Protein AF-A0A2N5TQZ9-F1 (afdb_monomer_lite)

Foldseek 3Di:
DPDPPPPPPVVVVVVVVVVVVVVVVVVVVLVVLVVLLVCLVVVQVVCCVVPVDHCCPPPSNVVSVPRPDRDPPPDPDPPPPPDPPPPPDDDDPPPPDDPPVPPPVVVVVVVVVVVVPVVDDPDDDD

Organism: NCBI:txid200324

Structure (mmCIF, N/CA/C/O backbone):
data_AF-A0A2N5TQZ9-F1
#
_entry.id   AF-A0A2N5TQZ9-F1
#
loop_
_atom_site.group_PDB
_atom_site.id
_atom_site.type_symbol
_atom_site.label_atom_id
_atom_site.label_alt_id
_atom_site.label_comp_id
_atom_site.label_asym_id
_atom_site.label_entity_id
_atom_site.label_seq_id
_atom_site.pdbx_PDB_ins_code
_atom_site.Cartn_x
_atom_site.Cartn_y
_atom_site.Cartn_z
_atom_site.occupancy
_atom_site.B_iso_or_equiv
_atom_site.auth_seq_id
_atom_site.auth_comp_id
_atom_site.auth_asym_id
_atom_site.auth_atom_id
_atom_site.pdbx_PDB_model_num
ATOM 1 N N . MET A 1 1 ? 12.887 0.652 -48.298 1.00 41.41 1 MET A N 1
ATOM 2 C CA . MET A 1 1 ? 12.661 0.202 -46.909 1.00 41.41 1 MET A CA 1
ATOM 3 C C . MET A 1 1 ? 13.930 0.479 -46.103 1.00 41.41 1 MET A C 1
ATOM 5 O O . MET A 1 1 ? 14.803 -0.367 -46.016 1.00 41.41 1 MET A O 1
ATOM 9 N N . ARG A 1 2 ? 14.099 1.724 -45.652 1.00 49.47 2 ARG A N 1
ATOM 10 C CA . ARG A 1 2 ? 15.177 2.199 -44.766 1.00 49.47 2 ARG A CA 1
ATOM 11 C C . ARG A 1 2 ? 14.566 3.339 -43.959 1.00 49.47 2 ARG A C 1
ATOM 13 O O . ARG A 1 2 ? 14.593 4.470 -44.416 1.00 49.47 2 ARG A O 1
ATOM 20 N N . MET A 1 3 ? 13.879 3.014 -42.872 1.00 49.47 3 MET A N 1
ATOM 21 C CA . MET A 1 3 ? 13.367 4.014 -41.922 1.00 49.47 3 MET A CA 1
ATOM 22 C C . MET A 1 3 ? 13.426 3.515 -40.470 1.00 49.47 3 MET A C 1
ATOM 24 O O . MET A 1 3 ? 12.772 4.079 -39.610 1.00 49.47 3 MET A O 1
ATOM 28 N N . LEU A 1 4 ? 14.196 2.458 -40.186 1.00 51.38 4 LEU A N 1
ATOM 29 C CA . LEU A 1 4 ? 14.328 1.912 -38.827 1.00 51.38 4 LEU A CA 1
ATOM 30 C C . LEU A 1 4 ? 15.774 1.867 -38.319 1.00 51.38 4 LEU A C 1
ATOM 32 O O . LEU A 1 4 ? 16.003 1.441 -37.199 1.00 51.38 4 LEU A O 1
ATOM 36 N N . SER A 1 5 ? 16.754 2.297 -39.117 1.00 53.75 5 SER A N 1
ATOM 37 C CA . SER A 1 5 ? 18.173 2.193 -38.752 1.00 53.75 5 SER A CA 1
ATOM 38 C C . SER A 1 5 ? 18.771 3.455 -38.118 1.00 53.75 5 SER A C 1
ATOM 40 O O . SER A 1 5 ? 19.931 3.406 -37.727 1.00 53.75 5 SER A O 1
ATOM 42 N N . ASP A 1 6 ? 17.998 4.539 -37.974 1.00 51.53 6 ASP A N 1
ATOM 43 C CA . ASP A 1 6 ? 18.504 5.819 -37.441 1.00 51.53 6 ASP A CA 1
ATOM 44 C C . ASP A 1 6 ? 17.919 6.198 -36.067 1.00 51.53 6 ASP A C 1
ATOM 46 O O . ASP A 1 6 ? 18.270 7.248 -35.535 1.00 51.53 6 ASP A O 1
ATOM 50 N N . TRP A 1 7 ? 17.069 5.360 -35.453 1.00 53.38 7 TRP A N 1
ATOM 51 C CA . TRP A 1 7 ? 16.758 5.535 -34.030 1.00 53.38 7 TRP A CA 1
ATOM 52 C C . TRP A 1 7 ? 17.975 5.039 -33.254 1.00 53.38 7 TRP A C 1
ATOM 54 O O . TRP A 1 7 ? 18.256 3.839 -33.238 1.00 53.38 7 TRP A O 1
ATOM 64 N N . SER A 1 8 ? 18.765 5.969 -32.721 1.00 58.66 8 SER A N 1
ATOM 65 C CA . SER A 1 8 ? 20.058 5.666 -32.119 1.00 58.66 8 SER A CA 1
ATOM 66 C C . SER A 1 8 ? 19.893 4.586 -31.037 1.00 58.66 8 SER A C 1
ATOM 68 O O . SER A 1 8 ? 18.996 4.654 -30.197 1.00 58.66 8 SER A O 1
ATOM 70 N N . GLY A 1 9 ? 20.727 3.540 -31.066 1.00 59.88 9 GLY A N 1
ATOM 71 C CA . GLY A 1 9 ? 20.609 2.419 -30.121 1.00 59.88 9 GLY A CA 1
ATOM 72 C C . GLY A 1 9 ? 20.684 2.848 -28.648 1.00 59.88 9 GLY A C 1
ATOM 73 O O . GLY A 1 9 ? 20.110 2.180 -27.795 1.00 59.88 9 GLY A O 1
ATOM 74 N N . GLY A 1 10 ? 21.320 3.994 -28.368 1.00 65.00 10 GLY A N 1
ATOM 75 C CA . GLY A 1 10 ? 21.373 4.592 -27.032 1.00 65.00 10 GLY A CA 1
ATOM 76 C C . GLY A 1 10 ? 20.031 5.155 -26.554 1.00 65.00 10 GLY A C 1
ATOM 77 O O . GLY A 1 10 ? 19.662 4.933 -25.406 1.00 65.00 10 GLY A O 1
ATOM 78 N N . GLU A 1 11 ? 19.257 5.805 -27.429 1.00 70.69 11 GLU A N 1
ATOM 79 C CA . GLU A 1 11 ? 17.918 6.312 -27.084 1.00 70.69 11 GLU A CA 1
ATOM 80 C C . GLU A 1 11 ? 16.921 5.171 -26.851 1.00 70.69 11 GLU A C 1
ATOM 82 O O . GLU A 1 11 ? 16.055 5.263 -25.985 1.00 70.69 11 GLU A O 1
ATOM 87 N N . PHE A 1 12 ? 17.044 4.070 -27.597 1.00 76.38 12 PHE A N 1
ATOM 88 C CA . PHE A 1 12 ? 16.201 2.889 -27.392 1.00 76.38 12 PHE A CA 1
ATOM 89 C C . PHE A 1 12 ? 16.492 2.201 -26.049 1.00 76.38 12 PHE A C 1
ATOM 91 O O . PHE A 1 12 ? 15.567 1.823 -25.331 1.00 76.38 12 PHE A O 1
ATOM 98 N N . GLU A 1 13 ? 17.769 2.083 -25.675 1.00 79.44 13 GLU A N 1
ATOM 99 C CA . GLU A 1 13 ? 18.174 1.518 -24.385 1.00 79.44 13 GLU A CA 1
ATOM 100 C C . GLU A 1 13 ? 17.689 2.373 -23.202 1.00 79.44 13 GLU A C 1
ATOM 102 O O . GLU A 1 13 ? 17.209 1.835 -22.202 1.00 79.44 13 GLU A O 1
ATOM 107 N N . GLU A 1 14 ? 17.764 3.699 -23.315 1.00 82.56 14 GLU A N 1
ATOM 108 C CA . GLU A 1 14 ? 17.272 4.616 -22.285 1.00 82.56 14 GLU A CA 1
ATOM 109 C C . GLU A 1 14 ? 15.749 4.517 -22.109 1.00 82.56 14 GLU A C 1
ATOM 111 O O . GLU A 1 14 ? 15.267 4.425 -20.979 1.00 82.56 14 GLU A O 1
ATOM 116 N N . VAL A 1 15 ? 14.988 4.417 -23.206 1.00 85.94 15 VAL A N 1
ATOM 117 C CA . VAL A 1 15 ? 13.531 4.201 -23.158 1.00 85.94 15 VAL A CA 1
ATOM 118 C C . VAL A 1 15 ? 13.179 2.889 -22.451 1.00 85.94 15 VAL A C 1
ATOM 120 O O . VAL A 1 15 ? 12.259 2.872 -21.633 1.00 85.94 15 VAL A O 1
ATOM 123 N N . ILE A 1 16 ? 13.923 1.805 -22.703 1.00 87.00 16 ILE A N 1
ATOM 124 C CA . ILE A 1 16 ? 13.711 0.523 -22.010 1.00 87.00 16 ILE A CA 1
ATOM 125 C C . ILE A 1 16 ? 13.994 0.658 -20.512 1.00 87.00 16 ILE A C 1
ATOM 127 O O . ILE A 1 16 ? 13.190 0.205 -19.697 1.00 87.00 16 ILE A O 1
ATOM 131 N N . LYS A 1 17 ? 15.105 1.297 -20.128 1.00 86.19 17 LYS A N 1
ATOM 132 C CA . LYS A 1 17 ? 15.455 1.500 -18.713 1.00 86.19 17 LYS A CA 1
ATOM 133 C C . LYS A 1 17 ? 14.383 2.299 -17.981 1.00 86.19 17 LYS A C 1
ATOM 135 O O . LYS A 1 17 ? 13.962 1.899 -16.899 1.00 86.19 17 LYS A O 1
ATOM 140 N N . VAL A 1 18 ? 13.900 3.385 -18.583 1.00 91.50 18 VAL A N 1
ATOM 141 C CA . VAL A 1 18 ? 12.815 4.193 -18.009 1.00 91.50 18 VAL A CA 1
ATOM 142 C C . VAL A 1 18 ? 11.534 3.370 -17.886 1.00 91.50 18 VAL A C 1
ATOM 144 O O . VAL A 1 18 ? 10.900 3.401 -16.835 1.00 91.50 18 VAL A O 1
ATOM 147 N N . ALA A 1 19 ? 11.170 2.593 -18.909 1.00 90.12 19 ALA A N 1
ATOM 148 C CA . ALA A 1 19 ? 9.982 1.743 -18.865 1.00 90.12 19 ALA A CA 1
ATOM 149 C C . ALA A 1 19 ? 10.057 0.687 -17.747 1.00 90.12 19 ALA A C 1
ATOM 151 O O . ALA A 1 19 ? 9.071 0.472 -17.040 1.00 90.12 19 ALA A O 1
ATOM 152 N N . LEU A 1 20 ? 11.227 0.075 -17.540 1.00 92.75 20 LEU A N 1
ATOM 153 C CA . LEU A 1 20 ? 11.455 -0.871 -16.446 1.00 92.75 20 LEU A CA 1
ATOM 154 C C . LEU A 1 20 ? 11.325 -0.199 -15.077 1.00 92.75 20 LEU A C 1
ATOM 156 O O . LEU A 1 20 ? 10.593 -0.697 -14.227 1.00 92.75 20 LEU A O 1
ATOM 160 N N . VAL A 1 21 ? 11.970 0.954 -14.875 1.00 93.12 21 VAL A N 1
ATOM 161 C CA . VAL A 1 21 ? 11.868 1.712 -13.615 1.00 93.12 21 VAL A CA 1
ATOM 162 C C . VAL A 1 21 ? 10.418 2.095 -13.325 1.00 93.12 21 VAL A C 1
ATOM 164 O O . VAL A 1 21 ? 9.943 1.908 -12.209 1.00 93.12 21 VAL A O 1
ATOM 167 N N . VAL A 1 22 ? 9.688 2.585 -14.330 1.00 91.44 22 VAL A N 1
ATOM 168 C CA . VAL A 1 22 ? 8.264 2.919 -14.185 1.00 91.44 22 VAL A CA 1
ATOM 169 C C . VAL A 1 22 ? 7.446 1.687 -13.799 1.00 91.44 22 VAL A C 1
ATOM 171 O O . VAL A 1 22 ? 6.581 1.797 -12.936 1.00 91.44 22 VAL A O 1
ATOM 174 N N . SER A 1 23 ? 7.735 0.526 -14.389 1.00 87.44 23 SER A N 1
ATOM 175 C CA . SER A 1 23 ? 7.024 -0.722 -14.086 1.00 87.44 23 SER A CA 1
ATOM 176 C C . SER A 1 23 ? 7.252 -1.169 -12.640 1.00 87.44 23 SER A C 1
ATOM 178 O O . SER A 1 23 ? 6.289 -1.454 -11.937 1.00 87.44 23 SER A O 1
ATOM 180 N N . VAL A 1 24 ? 8.501 -1.141 -12.161 1.00 92.12 24 VAL A N 1
ATOM 181 C CA . VAL A 1 24 ? 8.831 -1.468 -10.761 1.00 92.12 24 VAL A CA 1
ATOM 182 C C . VAL A 1 24 ? 8.133 -0.510 -9.795 1.00 92.12 24 VAL A C 1
ATOM 184 O O . VAL A 1 24 ? 7.524 -0.942 -8.824 1.00 92.12 24 VAL A O 1
ATOM 187 N N . LEU A 1 25 ? 8.147 0.796 -10.078 1.00 92.62 25 LEU A N 1
ATOM 188 C CA . LEU A 1 25 ? 7.468 1.782 -9.231 1.00 92.62 25 LEU A CA 1
ATOM 189 C C . LEU A 1 25 ? 5.948 1.586 -9.197 1.00 92.62 25 LEU A C 1
ATOM 191 O O . LEU A 1 25 ? 5.314 1.846 -8.174 1.00 92.62 25 LEU A O 1
ATOM 195 N N . GLN A 1 26 ? 5.350 1.162 -10.309 1.00 89.19 26 GLN A N 1
ATOM 196 C CA . GLN A 1 26 ? 3.924 0.850 -10.365 1.00 89.19 26 GLN A CA 1
ATOM 197 C C . GLN A 1 26 ? 3.580 -0.385 -9.534 1.00 89.19 26 GLN A C 1
ATOM 199 O O . GLN A 1 26 ? 2.561 -0.361 -8.842 1.00 89.19 26 GLN A O 1
ATOM 204 N N . ASP A 1 27 ? 4.425 -1.414 -9.576 1.00 87.62 27 ASP A N 1
ATOM 205 C CA . ASP A 1 27 ? 4.252 -2.645 -8.804 1.00 87.62 27 ASP A CA 1
ATOM 206 C C . ASP A 1 27 ? 4.383 -2.387 -7.297 1.00 87.62 27 ASP A C 1
ATOM 208 O O . ASP A 1 27 ? 3.468 -2.674 -6.525 1.00 87.62 27 ASP A O 1
ATOM 212 N N . GLU A 1 28 ? 5.438 -1.684 -6.884 1.00 91.12 28 GLU A N 1
ATOM 213 C CA . GLU A 1 28 ? 5.632 -1.259 -5.494 1.00 91.12 28 GLU A CA 1
ATOM 214 C C . GLU A 1 28 ? 4.460 -0.417 -4.979 1.00 91.12 28 GLU A C 1
ATOM 216 O O . GLU A 1 28 ? 3.960 -0.615 -3.866 1.00 91.12 28 GLU A O 1
ATOM 221 N N . LEU A 1 29 ? 3.968 0.512 -5.804 1.00 90.44 29 LEU A N 1
ATOM 222 C CA . LEU A 1 29 ? 2.808 1.327 -5.463 1.00 90.44 29 LEU A CA 1
ATOM 223 C C . LEU A 1 29 ? 1.532 0.483 -5.337 1.00 90.44 29 LEU A C 1
ATOM 225 O O . LEU A 1 29 ? 0.692 0.779 -4.484 1.00 90.44 29 LEU A O 1
ATOM 229 N N . ALA A 1 30 ? 1.350 -0.531 -6.183 1.00 89.75 30 ALA A N 1
ATOM 230 C CA . ALA A 1 30 ? 0.218 -1.447 -6.093 1.00 89.75 30 ALA A CA 1
ATOM 231 C C . ALA A 1 30 ? 0.280 -2.272 -4.800 1.00 89.75 30 ALA A C 1
ATOM 233 O O . ALA A 1 30 ? -0.713 -2.323 -4.069 1.00 89.75 30 ALA A O 1
ATOM 234 N N . THR A 1 31 ? 1.454 -2.806 -4.464 1.00 90.94 31 THR A N 1
ATOM 235 C CA . THR A 1 31 ? 1.711 -3.551 -3.224 1.00 90.94 31 THR A CA 1
ATOM 236 C C . THR A 1 31 ? 1.403 -2.709 -1.988 1.00 90.94 31 THR A C 1
ATOM 238 O O . THR A 1 31 ? 0.624 -3.124 -1.127 1.00 90.94 31 THR A O 1
ATOM 241 N N . HIS A 1 32 ? 1.909 -1.475 -1.925 1.00 91.50 32 HIS A N 1
ATOM 242 C CA . HIS A 1 32 ? 1.631 -0.570 -0.805 1.00 91.50 32 HIS A CA 1
ATOM 243 C C . HIS A 1 32 ? 0.137 -0.247 -0.664 1.00 91.50 32 HIS A C 1
ATOM 245 O O . HIS A 1 32 ? -0.391 -0.197 0.449 1.00 91.50 32 HIS A O 1
ATOM 251 N N . LYS A 1 33 ? -0.575 -0.041 -1.779 1.00 89.94 33 LYS A N 1
ATOM 252 C CA . LYS A 1 33 ? -2.027 0.208 -1.759 1.00 89.94 33 LYS A CA 1
ATOM 253 C C . LYS A 1 33 ? -2.802 -0.992 -1.231 1.00 89.94 33 LYS A C 1
ATOM 255 O O . LYS A 1 33 ? -3.692 -0.807 -0.401 1.00 8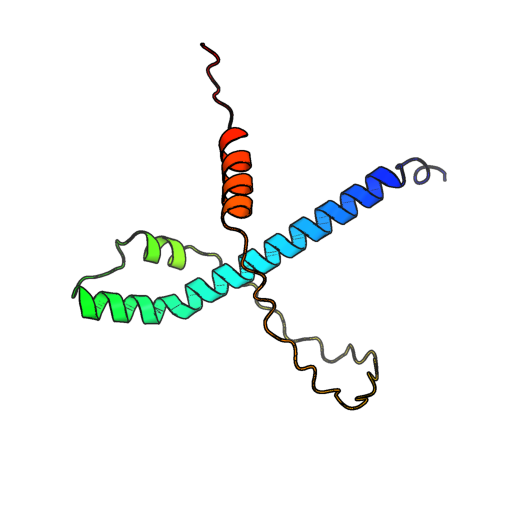9.94 33 LYS A O 1
ATOM 260 N N . ALA A 1 34 ? -2.453 -2.193 -1.689 1.00 90.44 34 ALA A N 1
ATOM 261 C CA . ALA A 1 34 ? -3.074 -3.428 -1.232 1.00 90.44 34 ALA A CA 1
ATOM 262 C C . ALA A 1 34 ? -2.861 -3.626 0.275 1.00 90.44 34 ALA A C 1
ATOM 264 O O . ALA A 1 34 ? -3.818 -3.915 0.993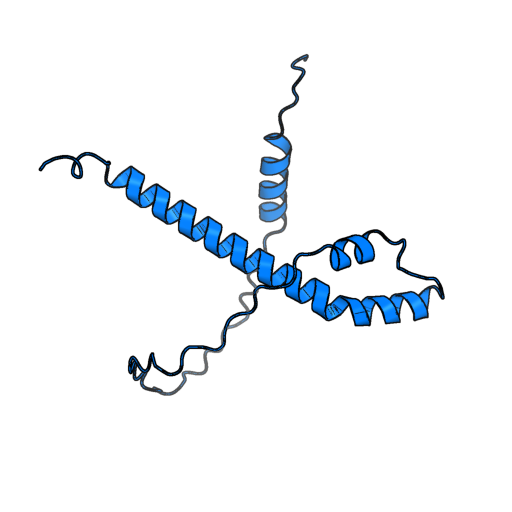 1.00 90.44 34 ALA A O 1
ATOM 265 N N . LEU A 1 35 ? -1.647 -3.373 0.775 1.00 91.69 35 LEU A N 1
ATOM 266 C CA . LEU A 1 35 ? -1.340 -3.475 2.200 1.00 91.69 35 LEU A CA 1
ATOM 267 C C . LEU A 1 35 ? -2.181 -2.500 3.037 1.00 91.69 35 LEU A C 1
ATOM 269 O O . LEU A 1 35 ? -2.829 -2.917 3.997 1.00 91.69 35 LEU A O 1
ATOM 273 N N . MET A 1 36 ? -2.246 -1.224 2.641 1.00 91.56 36 MET A N 1
ATOM 274 C CA . MET A 1 36 ? -3.059 -0.222 3.343 1.00 91.56 36 MET A CA 1
ATOM 275 C C . MET A 1 36 ? -4.541 -0.600 3.396 1.00 91.56 36 MET A C 1
ATOM 277 O O . MET A 1 36 ? -5.191 -0.403 4.421 1.00 91.56 36 MET A O 1
ATOM 281 N N . GLN A 1 37 ? -5.082 -1.139 2.303 1.00 90.69 37 GLN A N 1
ATOM 282 C CA . GLN A 1 37 ? -6.466 -1.602 2.271 1.00 90.69 37 GLN A CA 1
ATOM 283 C C . GLN A 1 37 ? -6.672 -2.857 3.125 1.00 90.69 37 GLN A C 1
ATOM 285 O O . GLN A 1 37 ? -7.700 -2.963 3.789 1.00 90.69 37 GLN A O 1
ATOM 290 N N . SER A 1 38 ? -5.698 -3.772 3.159 1.00 91.62 38 SER A N 1
ATOM 291 C CA . SER A 1 38 ? -5.782 -5.001 3.955 1.00 91.62 38 SER A CA 1
ATOM 292 C C . SER A 1 38 ? -5.875 -4.725 5.458 1.00 91.62 38 SER A C 1
ATOM 294 O O . SER A 1 38 ? -6.626 -5.400 6.153 1.00 91.62 38 SER A O 1
ATOM 296 N N . TRP A 1 39 ? -5.190 -3.687 5.948 1.00 93.88 39 TRP A N 1
ATOM 297 C CA . TRP A 1 39 ? -5.191 -3.306 7.367 1.00 93.88 39 TRP A CA 1
ATOM 298 C C . TRP A 1 39 ? -6.269 -2.274 7.721 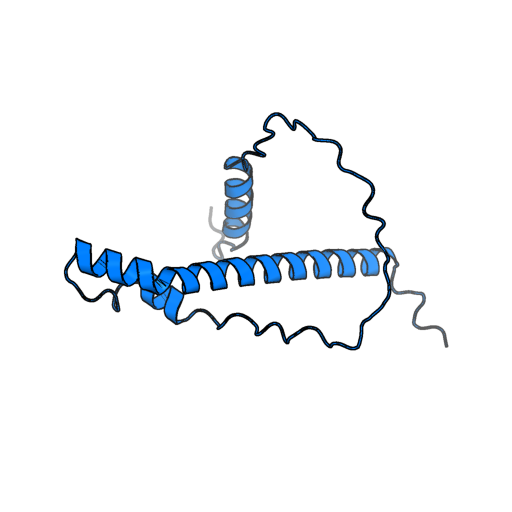1.00 93.88 39 TRP A C 1
ATOM 300 O O . TRP A 1 39 ? -6.380 -1.855 8.874 1.00 93.88 39 TRP A O 1
ATOM 310 N N . ALA A 1 40 ? -7.075 -1.834 6.749 1.00 91.56 40 ALA A N 1
ATOM 311 C CA . ALA A 1 40 ? -8.078 -0.793 6.957 1.00 91.56 40 ALA A CA 1
ATOM 312 C C . ALA A 1 40 ? -9.114 -1.175 8.026 1.00 91.56 40 ALA A C 1
ATOM 314 O O . ALA A 1 40 ? -9.515 -0.322 8.818 1.00 91.56 40 ALA A O 1
ATOM 315 N N . GLY A 1 41 ? -9.526 -2.449 8.052 1.00 90.00 41 GLY A N 1
ATOM 316 C CA . GLY A 1 41 ? -10.467 -2.984 9.039 1.00 90.00 41 GLY A CA 1
ATOM 317 C C . GLY A 1 41 ? -9.875 -3.010 10.446 1.00 90.00 41 GLY A C 1
ATOM 318 O O . GLY A 1 41 ? -10.453 -2.434 11.363 1.00 90.00 41 GLY A O 1
ATOM 319 N N . ASP A 1 42 ? -8.674 -3.568 10.595 1.00 93.56 42 ASP A N 1
ATOM 320 C CA . ASP A 1 42 ? -7.991 -3.648 11.893 1.00 93.56 42 ASP A CA 1
ATOM 321 C C . ASP A 1 42 ? -7.759 -2.256 12.497 1.00 93.56 42 ASP A C 1
ATOM 323 O O . ASP A 1 42 ? -7.990 -2.021 13.685 1.00 93.56 42 ASP A O 1
ATOM 327 N N . MET A 1 43 ? -7.361 -1.291 11.663 1.00 91.38 43 MET A N 1
ATOM 328 C CA . MET A 1 43 ? -7.197 0.101 12.082 1.00 91.38 43 MET A CA 1
ATOM 329 C C . MET A 1 43 ? -8.522 0.762 12.470 1.00 91.38 43 MET A C 1
ATOM 331 O O . MET A 1 43 ? -8.545 1.584 13.388 1.00 91.38 43 MET A O 1
ATOM 335 N N . PHE A 1 44 ? -9.622 0.421 11.795 1.00 91.31 44 PHE A N 1
ATOM 336 C CA . PHE A 1 44 ? -10.959 0.910 12.135 1.00 91.31 44 PHE A CA 1
ATOM 337 C C . PHE A 1 44 ? -11.392 0.409 13.516 1.00 91.31 44 PHE A C 1
ATOM 339 O O . PHE A 1 44 ? -11.847 1.198 14.350 1.00 91.31 44 PHE A O 1
ATOM 346 N N . ASP A 1 45 ? -11.189 -0.878 13.787 1.00 90.94 45 ASP A N 1
ATOM 347 C CA . ASP A 1 45 ? -11.534 -1.502 15.064 1.00 90.94 45 ASP A CA 1
ATOM 348 C C . ASP A 1 45 ? -10.672 -0.965 16.210 1.00 90.94 45 ASP A C 1
ATOM 350 O O . ASP A 1 45 ? -11.189 -0.621 17.282 1.00 90.94 45 ASP A O 1
ATOM 354 N N . LEU A 1 46 ? -9.366 -0.808 15.977 1.00 91.75 46 LEU A N 1
ATOM 355 C CA . LEU A 1 46 ? -8.453 -0.197 16.941 1.00 91.75 46 LEU A CA 1
ATOM 356 C C . LEU A 1 46 ? -8.854 1.250 17.250 1.00 91.75 46 LEU A C 1
ATOM 358 O O . LEU A 1 46 ? -8.898 1.642 18.417 1.00 91.75 46 LEU A O 1
ATOM 362 N N . TRP A 1 47 ? -9.184 2.042 16.227 1.00 92.12 47 TRP A N 1
ATOM 363 C CA . TRP A 1 47 ? -9.620 3.425 16.410 1.00 92.12 47 TRP A CA 1
ATOM 364 C C . TRP A 1 47 ? -10.889 3.512 17.257 1.00 92.12 47 TRP A C 1
ATOM 366 O O . TRP A 1 47 ? -10.939 4.277 18.221 1.00 92.12 47 TRP A O 1
ATOM 376 N N . ASN A 1 48 ? -11.899 2.702 16.935 1.00 89.56 48 ASN A N 1
ATOM 377 C CA . ASN A 1 48 ? -13.140 2.649 17.704 1.00 89.56 48 ASN A CA 1
ATOM 378 C C . ASN A 1 48 ? -12.894 2.237 19.156 1.00 89.56 48 ASN A C 1
ATOM 380 O O . ASN A 1 48 ? -13.511 2.799 20.056 1.00 89.56 48 ASN A O 1
ATOM 384 N N . THR A 1 49 ? -11.972 1.302 19.390 1.00 92.38 49 THR A N 1
ATOM 385 C CA . THR A 1 49 ? -11.608 0.852 20.740 1.00 92.38 49 THR A CA 1
ATOM 386 C C . THR A 1 49 ? -10.948 1.963 21.558 1.00 92.38 49 THR A C 1
ATOM 388 O O . THR A 1 49 ? -11.210 2.090 22.750 1.00 92.38 49 THR A O 1
ATOM 391 N N . LEU A 1 50 ? -10.082 2.768 20.938 1.00 91.19 50 LEU A N 1
ATOM 392 C CA . LEU A 1 50 ? -9.327 3.813 21.635 1.00 91.19 50 LEU A CA 1
ATOM 393 C C . LEU A 1 50 ? -10.123 5.103 21.843 1.00 91.19 50 LEU A C 1
ATOM 395 O O . LEU A 1 50 ? -9.930 5.782 22.852 1.00 91.19 50 LEU A O 1
ATOM 399 N N . TYR A 1 51 ? -10.973 5.464 20.883 1.00 88.00 51 TYR A N 1
ATOM 400 C CA . TYR A 1 51 ? -11.580 6.795 20.822 1.00 88.00 51 TYR A CA 1
ATOM 401 C C . TYR A 1 51 ? -13.110 6.794 20.837 1.00 88.00 51 TYR A C 1
ATOM 403 O O . TYR A 1 51 ? -13.686 7.881 20.865 1.00 88.00 51 TYR A O 1
ATOM 411 N N . GLU A 1 52 ? -13.767 5.629 20.771 1.00 84.19 52 GLU A N 1
ATOM 412 C CA . GLU A 1 52 ? -15.235 5.475 20.743 1.00 84.19 52 GLU A CA 1
ATOM 413 C C . GLU A 1 52 ? -15.940 6.411 19.734 1.00 84.19 52 GLU A C 1
ATOM 415 O O . GLU A 1 52 ? -17.071 6.854 19.938 1.00 84.19 52 GLU A O 1
ATOM 420 N N . SER A 1 53 ? -15.263 6.761 18.636 1.00 80.56 53 SER A N 1
ATOM 421 C CA . SER A 1 53 ? -15.716 7.776 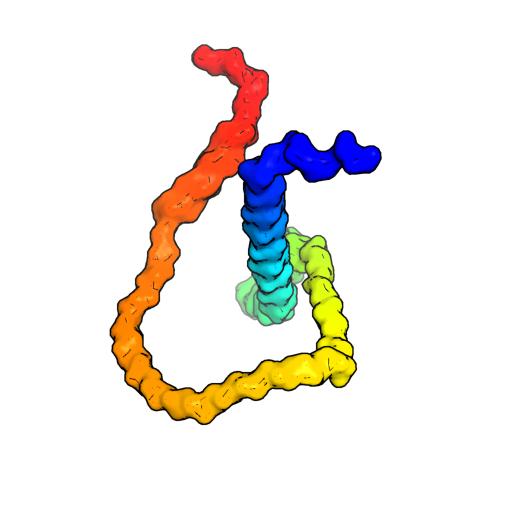17.681 1.00 80.56 53 SER A CA 1
ATOM 422 C C . SER A 1 53 ? -15.582 7.294 16.246 1.00 80.56 53 SER A C 1
ATOM 424 O O . SER A 1 53 ? -14.648 6.569 15.920 1.00 80.56 53 SER A O 1
ATOM 426 N N . LEU A 1 54 ? -16.506 7.732 15.381 1.00 74.12 54 LEU A N 1
ATOM 427 C CA . LEU A 1 54 ? -16.517 7.334 13.974 1.00 74.12 54 LEU A CA 1
ATOM 428 C C . LEU A 1 54 ? -15.255 7.845 13.248 1.00 74.12 54 LEU A C 1
ATOM 430 O O . LEU A 1 54 ? -15.101 9.061 13.084 1.00 74.12 54 LEU A O 1
ATOM 434 N N . PRO A 1 55 ? -14.399 6.949 12.727 1.00 77.62 55 PRO A N 1
ATOM 435 C CA . PRO A 1 55 ? -13.170 7.328 12.033 1.00 77.62 55 PRO A CA 1
ATOM 436 C C . PRO A 1 55 ? -13.400 7.836 10.603 1.00 77.62 55 PRO A C 1
ATOM 438 O O . PRO A 1 55 ? -12.454 8.250 9.942 1.00 77.62 55 PRO A O 1
ATOM 441 N N . GLU A 1 56 ? -14.637 7.826 10.095 1.00 75.06 56 GLU A N 1
ATOM 442 C CA . GLU A 1 56 ? -14.948 8.180 8.699 1.00 75.06 56 GLU A CA 1
ATOM 443 C C . GLU A 1 56 ? -14.528 9.612 8.316 1.00 75.06 56 GLU A C 1
ATOM 445 O O . GLU A 1 56 ? -14.266 9.908 7.147 1.00 75.06 56 GLU A O 1
ATOM 450 N N . SER A 1 57 ? -14.439 10.516 9.295 1.00 79.12 57 SER A N 1
ATOM 451 C CA . SER A 1 57 ? -13.966 11.889 9.094 1.00 79.12 57 SER A CA 1
ATOM 452 C C . SER A 1 57 ? -12.440 12.017 9.113 1.00 79.12 57 SER A C 1
ATOM 454 O O . SER A 1 57 ? -11.909 13.046 8.693 1.00 79.12 57 SER A O 1
ATOM 456 N N . HIS A 1 58 ? -11.723 10.994 9.579 1.00 87.44 58 HIS A N 1
ATOM 457 C CA . HIS A 1 58 ? -10.278 11.039 9.703 1.00 87.44 58 HIS A CA 1
ATOM 458 C C . HIS A 1 58 ? -9.614 10.839 8.334 1.00 87.44 58 HIS A C 1
ATOM 460 O O . HIS A 1 58 ? -9.928 9.914 7.580 1.00 87.44 58 HIS A O 1
ATOM 466 N N . LEU A 1 59 ? -8.663 11.726 8.025 1.00 87.94 59 LEU A N 1
ATOM 467 C CA . LEU A 1 59 ? -8.032 11.844 6.705 1.00 87.94 59 LEU A CA 1
ATOM 468 C C . LEU A 1 59 ? -7.429 10.527 6.208 1.00 87.94 59 LEU A C 1
ATOM 470 O O . LEU A 1 59 ? -7.517 10.227 5.021 1.00 87.94 59 LEU A O 1
ATOM 474 N N . TRP A 1 60 ? -6.866 9.721 7.110 1.00 90.00 60 TRP A N 1
ATOM 475 C CA . TRP A 1 60 ? -6.301 8.421 6.750 1.00 90.00 60 TRP A CA 1
ATOM 476 C C . TRP A 1 60 ? -7.361 7.454 6.200 1.00 90.00 60 TRP A C 1
ATOM 478 O O . TRP A 1 60 ? -7.159 6.866 5.143 1.00 90.00 60 TRP A O 1
ATOM 488 N N . PHE A 1 61 ? -8.526 7.347 6.845 1.00 90.50 61 PHE A N 1
ATOM 489 C CA . PHE A 1 61 ? -9.590 6.443 6.394 1.00 90.50 61 PHE A CA 1
ATOM 490 C C . PHE A 1 61 ? -10.206 6.913 5.074 1.00 90.50 61 PHE A C 1
ATOM 492 O O . PHE A 1 61 ? -10.525 6.094 4.214 1.00 90.50 61 PHE A O 1
ATOM 499 N N . GLN A 1 62 ? -10.314 8.230 4.870 1.00 90.38 62 GLN A N 1
ATOM 500 C CA . GLN A 1 62 ? -10.730 8.790 3.581 1.00 90.38 62 GLN A CA 1
ATOM 501 C C . GLN A 1 62 ? -9.721 8.482 2.476 1.00 90.38 62 GLN A C 1
ATOM 503 O O . GLN A 1 62 ? -10.121 8.127 1.368 1.00 90.38 62 GLN A O 1
ATOM 508 N N . LEU A 1 63 ? -8.425 8.590 2.774 1.00 90.81 63 LEU A N 1
ATOM 509 C CA . LEU A 1 63 ? -7.365 8.260 1.830 1.00 90.81 63 LEU A CA 1
ATOM 510 C C . LEU A 1 63 ? -7.455 6.792 1.423 1.00 90.81 63 LEU A C 1
ATOM 512 O O . LEU A 1 63 ? -7.569 6.516 0.233 1.00 90.81 6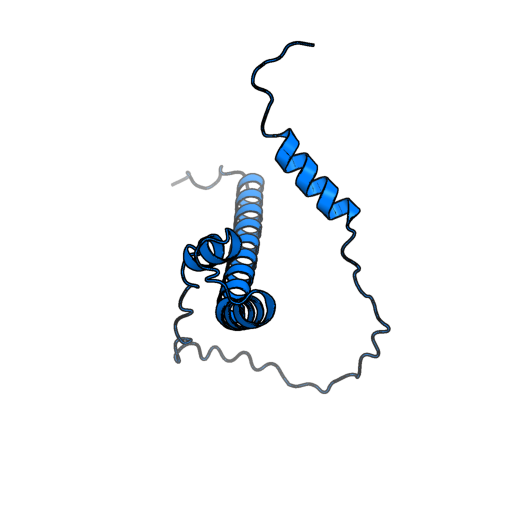3 LEU A O 1
ATOM 516 N N . VAL A 1 64 ? -7.489 5.874 2.393 1.00 90.50 64 VAL A N 1
ATOM 517 C CA . VAL A 1 64 ? -7.530 4.426 2.140 1.00 90.50 64 VAL A CA 1
ATOM 518 C C . VAL A 1 64 ? -8.784 4.019 1.364 1.00 90.50 64 VAL A C 1
ATOM 520 O O . VAL A 1 64 ? -8.688 3.254 0.405 1.00 90.50 64 VAL A O 1
ATOM 523 N N . LYS A 1 65 ? -9.949 4.586 1.703 1.00 87.38 65 LYS A N 1
ATOM 524 C CA . LYS A 1 65 ? -11.216 4.331 0.997 1.00 87.38 65 LYS A CA 1
ATOM 525 C C . LYS A 1 65 ? -11.188 4.768 -0.470 1.00 87.38 65 LYS A C 1
ATOM 527 O O . LYS A 1 65 ? -11.848 4.150 -1.300 1.00 87.38 65 LYS A O 1
ATOM 532 N N . ASN A 1 66 ? -10.454 5.834 -0.782 1.00 89.06 66 ASN A N 1
ATOM 533 C CA . ASN A 1 66 ? -10.358 6.386 -2.133 1.00 89.06 66 ASN A CA 1
ATOM 534 C C . ASN A 1 66 ? -9.208 5.781 -2.951 1.00 89.06 66 ASN A C 1
ATOM 536 O O . ASN A 1 66 ? -9.012 6.172 -4.105 1.00 89.06 66 ASN A O 1
ATOM 540 N N . LEU A 1 67 ? -8.431 4.855 -2.381 1.00 88.44 67 LEU A N 1
ATOM 541 C CA . LEU A 1 67 ? -7.404 4.153 -3.138 1.00 88.44 67 LEU A CA 1
ATOM 542 C C . LEU A 1 67 ? -8.060 3.298 -4.229 1.00 88.44 67 LEU A C 1
ATOM 544 O O . LEU A 1 67 ? -9.077 2.649 -3.973 1.00 88.44 67 LEU A O 1
ATOM 548 N N . PRO A 1 68 ? -7.480 3.262 -5.441 1.00 83.94 68 PRO A N 1
ATOM 549 C CA . PRO A 1 68 ? -7.949 2.354 -6.473 1.00 83.94 68 PRO A CA 1
ATOM 550 C C . PRO A 1 68 ? -7.857 0.919 -5.956 1.00 83.94 68 PRO A C 1
ATOM 552 O O . PRO A 1 68 ? -6.913 0.571 -5.243 1.00 83.94 68 PRO A O 1
ATOM 555 N N . LEU A 1 69 ? -8.850 0.102 -6.307 1.00 75.19 69 LEU A N 1
ATOM 556 C CA . LEU A 1 69 ? -8.806 -1.321 -5.997 1.00 75.19 69 LEU A CA 1
ATOM 557 C C . LEU A 1 69 ? -7.546 -1.931 -6.625 1.00 75.19 69 LEU A C 1
ATOM 559 O O . LEU A 1 69 ? -7.169 -1.523 -7.733 1.00 75.19 69 LEU A O 1
ATOM 563 N N . PRO A 1 70 ? -6.885 -2.872 -5.931 1.00 67.62 70 PRO A N 1
ATOM 564 C CA . PRO A 1 70 ? -5.732 -3.556 -6.476 1.00 67.62 70 PRO A CA 1
ATOM 565 C C . PRO A 1 70 ? -6.122 -4.205 -7.808 1.00 67.62 70 PRO A C 1
ATOM 567 O O . PRO A 1 70 ? -7.268 -4.646 -7.968 1.00 67.62 70 PRO A O 1
ATOM 570 N N . PRO A 1 71 ? -5.199 -4.247 -8.782 1.00 65.94 71 PRO A N 1
ATOM 571 C CA . PRO A 1 71 ? -5.428 -4.996 -10.004 1.00 65.94 71 PRO A CA 1
ATOM 572 C C . PRO A 1 71 ? -5.801 -6.435 -9.638 1.00 65.94 71 PRO A C 1
ATOM 574 O O . PRO A 1 71 ? -5.121 -7.065 -8.829 1.00 65.94 71 PRO A O 1
ATOM 577 N N . ILE A 1 72 ? -6.879 -6.959 -10.224 1.00 62.31 72 ILE A N 1
ATOM 578 C CA . ILE A 1 72 ? -7.147 -8.396 -10.169 1.00 62.31 72 ILE A CA 1
ATOM 579 C C . ILE A 1 72 ? -6.066 -9.030 -11.040 1.00 62.31 72 ILE A C 1
ATOM 581 O O . ILE A 1 72 ? -6.125 -8.924 -12.266 1.00 62.31 72 ILE A O 1
ATOM 585 N N . VAL A 1 73 ? -5.050 -9.623 -10.415 1.00 58.09 73 VAL A N 1
ATOM 586 C CA . VAL A 1 73 ? -4.153 -10.544 -11.111 1.00 58.09 73 VAL A CA 1
ATOM 587 C C . VAL A 1 73 ? -5.052 -11.695 -11.548 1.00 58.09 73 VAL A C 1
ATOM 589 O O . VAL A 1 73 ? -5.574 -12.420 -10.705 1.00 58.09 73 VAL A O 1
ATOM 592 N N . GLY A 1 74 ? -5.363 -11.766 -12.845 1.00 46.84 74 GLY A N 1
ATOM 593 C CA . GLY A 1 74 ? -6.106 -12.897 -13.389 1.00 46.84 74 GLY A CA 1
ATOM 594 C C . GLY A 1 74 ? -5.362 -14.181 -13.041 1.00 46.84 74 GLY A C 1
ATOM 595 O O . GLY A 1 74 ? -4.129 -14.182 -13.069 1.00 46.84 74 GLY A O 1
ATOM 596 N N . ASP A 1 75 ? -6.102 -15.232 -12.681 1.00 50.84 75 ASP A N 1
ATOM 597 C CA . ASP A 1 75 ? -5.526 -16.559 -12.464 1.00 50.84 75 ASP A CA 1
ATOM 598 C C . ASP A 1 75 ? -4.562 -16.883 -13.619 1.00 50.84 75 ASP A C 1
ATOM 600 O O . ASP A 1 75 ? -4.903 -16.602 -14.776 1.00 50.84 75 ASP A O 1
ATOM 604 N N . PRO A 1 76 ? -3.358 -17.415 -13.337 1.00 52.41 76 PRO A N 1
ATOM 605 C CA . PRO A 1 76 ? -2.424 -17.778 -14.390 1.00 52.41 76 PRO A CA 1
ATOM 606 C C . PRO A 1 76 ? -3.128 -18.720 -15.367 1.00 52.41 76 PRO A C 1
ATOM 608 O O . PRO A 1 76 ? -3.763 -19.694 -14.956 1.00 52.41 76 PRO A O 1
ATOM 611 N N . ASP A 1 77 ? -3.048 -18.391 -16.656 1.00 46.66 77 ASP A N 1
ATOM 612 C CA . ASP A 1 77 ? -3.600 -19.218 -17.722 1.00 46.66 77 ASP A CA 1
ATOM 613 C C . ASP A 1 77 ? -2.980 -20.625 -17.610 1.00 46.66 77 ASP A C 1
ATOM 615 O O . ASP A 1 77 ? -1.750 -20.743 -17.629 1.00 46.66 77 ASP A O 1
ATOM 619 N N . PRO A 1 78 ? -3.775 -21.700 -17.445 1.00 55.22 78 PRO A N 1
ATOM 620 C CA . PRO A 1 78 ? -3.245 -23.052 -17.267 1.00 55.22 78 PRO A CA 1
ATOM 621 C C . PRO A 1 78 ? -2.461 -23.589 -18.479 1.00 55.22 78 PRO A C 1
ATOM 623 O O . PRO A 1 78 ? -1.934 -24.697 -18.401 1.00 55.22 78 PRO A O 1
ATOM 626 N N . GLU A 1 79 ? -2.388 -22.851 -19.593 1.00 50.19 79 GLU A N 1
ATOM 627 C CA . GLU A 1 79 ? -1.715 -23.285 -20.823 1.00 50.19 79 GLU A CA 1
ATOM 628 C C . GLU A 1 79 ? -0.239 -22.876 -20.965 1.00 50.19 79 GLU A C 1
ATOM 630 O O . GLU A 1 79 ? 0.408 -23.362 -21.894 1.00 50.19 79 GLU A O 1
ATOM 635 N N . ASP A 1 80 ? 0.356 -22.092 -20.055 1.00 49.50 80 ASP A N 1
ATOM 636 C CA . ASP A 1 80 ? 1.813 -21.858 -20.091 1.00 49.50 80 ASP A CA 1
ATOM 637 C C . ASP A 1 80 ? 2.578 -22.891 -19.250 1.00 49.50 80 ASP A C 1
ATOM 639 O O . ASP A 1 80 ? 3.272 -22.590 -18.280 1.00 49.50 80 ASP A O 1
ATOM 643 N N . THR A 1 81 ? 2.457 -24.161 -19.643 1.00 51.84 81 THR A N 1
ATOM 644 C CA . THR A 1 81 ? 3.388 -25.221 -19.235 1.00 51.84 81 THR A CA 1
ATOM 645 C C . THR A 1 81 ? 4.654 -25.142 -20.089 1.00 51.84 81 THR A C 1
ATOM 647 O O . THR A 1 81 ? 5.026 -26.100 -20.772 1.00 51.84 81 THR A O 1
ATOM 650 N N . SER A 1 82 ? 5.315 -23.988 -20.109 1.00 54.84 82 SER A N 1
ATOM 651 C CA . SER A 1 82 ? 6.702 -23.924 -20.552 1.00 54.84 82 SER A CA 1
ATOM 652 C C . SER A 1 82 ? 7.553 -24.524 -19.439 1.00 54.84 82 SER A C 1
ATOM 654 O O . SER A 1 82 ? 7.912 -23.864 -18.470 1.00 54.84 82 SER A O 1
ATOM 656 N N . ASP A 1 83 ? 7.785 -25.827 -19.579 1.00 53.50 83 ASP A N 1
ATOM 657 C CA . ASP A 1 83 ? 8.610 -26.704 -18.753 1.00 53.50 83 ASP A CA 1
ATOM 658 C C . ASP A 1 83 ? 10.029 -26.129 -18.568 1.00 53.50 83 ASP A C 1
ATOM 660 O O . ASP A 1 83 ? 10.976 -26.485 -19.268 1.00 53.50 83 ASP A O 1
ATOM 664 N N . PHE A 1 84 ? 10.186 -25.193 -17.633 1.00 47.91 84 PHE A N 1
ATOM 665 C CA . PHE A 1 84 ? 11.469 -24.909 -17.007 1.00 47.91 84 PHE A CA 1
ATOM 666 C C . PHE A 1 84 ? 11.579 -25.823 -15.795 1.00 47.91 84 PHE A C 1
ATOM 668 O O . PHE A 1 84 ? 11.291 -25.440 -14.664 1.00 47.91 84 PHE A O 1
ATOM 675 N N . SER A 1 85 ? 11.998 -27.058 -16.061 1.00 48.94 85 SER A N 1
ATOM 676 C CA . SER A 1 85 ? 12.492 -27.984 -15.051 1.00 48.94 85 SER A CA 1
ATOM 677 C C . SER A 1 85 ? 13.719 -27.359 -14.373 1.00 48.94 85 SER A C 1
ATOM 679 O O . SER A 1 85 ? 14.859 -27.575 -14.785 1.00 48.94 85 SER A O 1
ATOM 681 N N . ILE A 1 86 ? 13.490 -26.538 -13.348 1.00 49.69 86 ILE A N 1
ATOM 682 C CA . ILE A 1 86 ? 14.521 -26.144 -12.394 1.00 49.69 86 ILE A CA 1
ATOM 683 C C . ILE A 1 86 ? 14.732 -27.372 -11.518 1.00 49.69 86 ILE A C 1
ATOM 685 O O . ILE A 1 86 ? 13.875 -27.746 -10.724 1.00 49.69 86 ILE A O 1
ATOM 689 N N . ASN A 1 87 ? 15.852 -28.046 -11.758 1.00 44.97 87 ASN A N 1
ATOM 690 C CA . ASN A 1 87 ? 16.378 -29.089 -10.892 1.00 44.97 87 ASN A CA 1
ATOM 691 C C . ASN A 1 87 ? 16.387 -28.541 -9.453 1.00 44.97 87 ASN A C 1
ATOM 693 O O . ASN A 1 87 ? 17.088 -27.564 -9.191 1.00 44.97 87 ASN A O 1
ATOM 697 N N . GLU A 1 88 ? 15.619 -29.144 -8.543 1.00 52.72 88 GLU A N 1
ATOM 698 C CA . GLU A 1 88 ? 15.863 -28.985 -7.110 1.00 52.72 88 GLU A CA 1
ATOM 699 C C . GLU A 1 88 ? 17.193 -29.680 -6.808 1.00 52.72 88 GLU A C 1
ATOM 701 O O . GLU A 1 88 ? 17.255 -30.887 -6.582 1.00 52.72 88 GLU A O 1
ATOM 706 N N . GLU A 1 89 ? 18.283 -28.927 -6.931 1.00 53.75 89 GLU A N 1
ATOM 707 C CA . GLU A 1 89 ? 19.579 -29.314 -6.397 1.00 53.75 89 GLU A CA 1
ATOM 708 C C . GLU A 1 89 ? 19.674 -28.726 -4.987 1.00 53.75 89 GLU A C 1
ATOM 710 O O . GLU A 1 89 ? 19.461 -27.529 -4.788 1.00 53.75 89 GLU A O 1
ATOM 715 N N . ASP A 1 90 ? 19.905 -29.628 -4.033 1.00 48.19 90 ASP A N 1
ATOM 716 C CA . ASP A 1 90 ? 19.893 -29.437 -2.586 1.00 48.19 90 ASP A CA 1
ATOM 717 C C . ASP A 1 90 ? 20.505 -28.109 -2.100 1.00 48.19 90 ASP A C 1
ATOM 719 O O . ASP A 1 90 ? 21.561 -27.665 -2.561 1.00 48.19 90 ASP A O 1
ATOM 723 N N . GLU A 1 91 ? 19.847 -27.520 -1.096 1.00 53.81 91 GLU A N 1
ATOM 724 C CA . GLU A 1 91 ? 20.314 -26.367 -0.323 1.00 53.81 91 GLU A CA 1
ATOM 725 C C . GLU A 1 91 ? 21.795 -26.474 0.077 1.00 53.81 91 GLU A C 1
ATOM 727 O O . GLU A 1 91 ? 22.246 -27.494 0.606 1.00 53.81 91 GLU A O 1
ATOM 732 N N . PRO A 1 92 ? 22.523 -25.352 0.054 1.00 46.38 92 PRO A N 1
ATOM 733 C CA . PRO A 1 92 ? 23.431 -25.042 1.135 1.00 46.38 92 PRO A CA 1
ATOM 734 C C . PRO A 1 92 ? 22.741 -24.059 2.082 1.00 46.38 92 PRO A C 1
ATOM 736 O O . PRO A 1 92 ? 22.425 -22.933 1.693 1.00 46.38 92 PRO A O 1
ATOM 739 N N . GLU A 1 93 ? 22.553 -24.477 3.338 1.00 51.41 93 GLU A N 1
ATOM 740 C CA . GLU A 1 93 ? 22.292 -23.597 4.481 1.00 51.41 93 GLU A CA 1
ATOM 741 C C . GLU A 1 93 ? 23.279 -22.418 4.446 1.00 51.41 93 GLU A C 1
ATOM 743 O O . GLU A 1 93 ? 24.438 -22.520 4.864 1.00 51.41 93 GLU A O 1
ATOM 748 N N . ASN A 1 94 ? 22.839 -21.282 3.909 1.00 48.12 94 ASN A N 1
ATOM 749 C CA . ASN A 1 94 ? 23.623 -20.064 3.929 1.00 48.12 94 ASN A CA 1
ATOM 750 C C . ASN A 1 94 ? 23.324 -19.360 5.248 1.00 48.12 94 ASN A C 1
ATOM 752 O O . ASN A 1 94 ? 22.324 -18.656 5.386 1.00 48.12 94 ASN A O 1
ATOM 756 N N . ASN A 1 95 ? 24.200 -19.582 6.227 1.00 52.41 95 ASN A N 1
ATOM 757 C CA . ASN A 1 95 ? 24.333 -18.722 7.394 1.00 52.41 95 ASN A CA 1
ATOM 758 C C . ASN A 1 95 ? 24.745 -17.314 6.924 1.00 52.41 95 ASN A C 1
ATOM 760 O O . ASN A 1 95 ? 25.914 -16.940 7.007 1.00 52.41 95 ASN A O 1
ATOM 764 N N . VAL A 1 96 ? 23.791 -16.539 6.400 1.00 52.97 96 VAL A N 1
ATOM 765 C CA . VAL A 1 96 ? 23.959 -15.107 6.160 1.00 52.97 96 VAL A CA 1
ATOM 766 C C . VAL A 1 96 ? 23.762 -14.418 7.498 1.00 52.97 96 VAL A C 1
ATOM 768 O O . VAL A 1 96 ? 22.647 -14.146 7.941 1.00 52.97 96 VAL A O 1
ATOM 771 N N . GLU A 1 97 ? 24.889 -14.189 8.163 1.00 50.94 97 GLU A N 1
ATOM 772 C CA . GLU A 1 97 ? 25.019 -13.164 9.185 1.00 50.94 97 GLU A CA 1
ATOM 773 C C . GLU A 1 97 ? 24.414 -11.863 8.650 1.00 50.94 97 GLU A C 1
ATOM 775 O O . GLU A 1 97 ? 24.708 -11.453 7.525 1.00 50.94 97 GLU A O 1
ATOM 780 N N . GLY A 1 98 ? 23.485 -11.303 9.428 1.00 52.91 98 GLY A N 1
ATOM 781 C CA . GLY A 1 98 ? 22.587 -10.238 9.012 1.00 52.91 98 GLY A CA 1
ATOM 782 C C . GLY A 1 98 ? 23.312 -9.107 8.299 1.00 52.91 98 GLY A C 1
ATOM 783 O O . GLY A 1 98 ? 24.017 -8.321 8.921 1.00 52.91 98 GLY A O 1
ATOM 78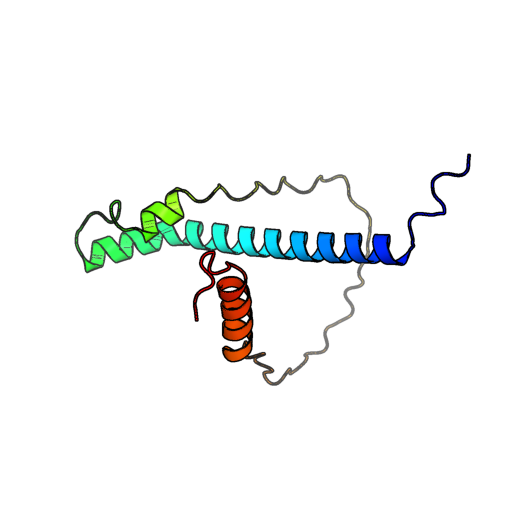4 N N . ASN A 1 99 ? 23.075 -8.999 6.995 1.00 54.03 99 ASN A N 1
ATOM 785 C CA . ASN A 1 99 ? 23.140 -7.717 6.324 1.00 54.03 99 ASN A CA 1
ATOM 786 C C . ASN A 1 99 ? 21.706 -7.202 6.259 1.00 54.03 99 ASN A C 1
ATOM 788 O O . ASN A 1 99 ? 20.987 -7.363 5.275 1.00 54.03 99 ASN A O 1
ATOM 792 N N . GLU A 1 100 ? 21.270 -6.675 7.398 1.00 58.81 100 GLU A N 1
ATOM 793 C CA . GLU A 1 100 ? 20.264 -5.631 7.440 1.00 58.81 100 GLU A CA 1
ATOM 794 C C . GLU A 1 100 ? 20.761 -4.509 6.523 1.00 58.81 100 GLU A C 1
ATOM 796 O O . GLU A 1 100 ? 21.565 -3.673 6.921 1.00 58.81 100 GLU A O 1
ATOM 801 N N . ASP A 1 101 ? 20.344 -4.527 5.255 1.00 60.91 101 ASP A N 1
ATOM 802 C CA . ASP A 1 101 ? 20.450 -3.361 4.385 1.00 60.91 101 ASP A CA 1
ATOM 803 C C . ASP A 1 101 ? 19.534 -2.285 4.983 1.00 60.91 101 ASP A C 1
ATOM 805 O O . ASP A 1 101 ? 18.390 -2.084 4.570 1.00 60.91 101 ASP A O 1
ATOM 809 N N . GLU A 1 102 ? 20.028 -1.652 6.048 1.00 61.19 102 GLU A N 1
ATOM 810 C CA . GLU A 1 102 ? 19.422 -0.536 6.741 1.00 61.19 102 GLU A CA 1
ATOM 811 C C . GLU A 1 102 ? 19.230 0.546 5.686 1.00 61.19 102 GLU A C 1
ATOM 813 O O . GLU A 1 102 ? 20.183 1.163 5.199 1.00 61.19 102 GLU A O 1
ATOM 818 N N . VAL A 1 103 ? 17.979 0.710 5.254 1.00 61.59 103 VAL A N 1
ATOM 819 C CA . VAL A 1 103 ? 17.589 1.732 4.291 1.00 61.59 103 VAL A CA 1
ATOM 820 C C . VAL A 1 103 ? 18.106 3.058 4.828 1.00 61.59 103 VAL A C 1
ATOM 822 O O . VAL A 1 103 ? 17.618 3.569 5.832 1.00 61.59 103 VAL A O 1
ATOM 825 N N . ASN A 1 104 ? 19.136 3.597 4.177 1.00 71.69 104 ASN A N 1
ATOM 826 C CA . ASN A 1 104 ? 19.789 4.807 4.640 1.00 71.69 104 ASN A CA 1
ATOM 827 C C . ASN A 1 104 ? 18.785 5.965 4.575 1.00 71.69 104 ASN A C 1
ATOM 829 O O . ASN A 1 104 ? 18.515 6.503 3.498 1.00 71.69 104 ASN A O 1
ATOM 833 N N . SER A 1 105 ? 18.249 6.366 5.729 1.00 68.56 105 SER A N 1
ATOM 834 C CA . SER A 1 105 ? 17.268 7.448 5.854 1.00 68.56 105 SER A CA 1
ATOM 835 C C . SER A 1 105 ? 17.737 8.740 5.179 1.00 68.56 105 SER A C 1
ATOM 837 O O . SER A 1 105 ? 16.929 9.458 4.595 1.00 68.56 105 SER A O 1
ATOM 839 N N . ALA A 1 106 ? 19.049 9.004 5.152 1.00 69.94 106 ALA A N 1
ATOM 840 C CA . ALA A 1 106 ? 19.607 10.172 4.474 1.00 69.94 106 ALA A CA 1
ATOM 841 C C . ALA A 1 106 ? 19.480 10.095 2.941 1.00 69.94 106 ALA A C 1
ATOM 843 O O . ALA A 1 106 ? 19.299 11.120 2.280 1.00 69.94 106 ALA A O 1
ATOM 844 N N . LEU A 1 107 ? 19.540 8.893 2.358 1.00 73.12 107 LEU A N 1
ATOM 845 C CA . LEU A 1 107 ? 19.283 8.687 0.931 1.00 73.12 107 LEU A CA 1
ATOM 846 C C . LEU A 1 107 ? 17.807 8.965 0.611 1.00 73.12 107 LEU A C 1
ATOM 848 O O . LEU A 1 107 ? 17.506 9.644 -0.371 1.00 73.12 107 LEU A O 1
ATOM 852 N N . MET A 1 108 ? 16.894 8.491 1.462 1.00 71.12 108 MET A N 1
ATOM 853 C CA . MET A 1 108 ? 15.453 8.673 1.272 1.00 71.12 108 MET A CA 1
ATOM 854 C C . MET A 1 108 ? 15.039 10.147 1.422 1.00 71.12 108 MET A C 1
ATOM 856 O O . MET A 1 108 ? 14.278 10.661 0.600 1.00 71.12 108 MET A O 1
ATOM 860 N N . GLU A 1 109 ? 15.619 10.867 2.389 1.00 71.12 109 GLU A N 1
ATOM 861 C CA . GLU A 1 109 ? 15.450 12.320 2.535 1.00 71.12 109 GLU A CA 1
ATOM 862 C C . GLU A 1 109 ? 16.029 13.106 1.349 1.00 71.12 109 GLU A C 1
ATOM 864 O O . GLU A 1 109 ? 15.430 14.086 0.902 1.00 71.12 109 GLU A O 1
ATOM 869 N N . SER A 1 110 ? 17.166 12.674 0.794 1.00 68.94 110 SER A N 1
ATOM 870 C CA . SER A 1 110 ? 17.766 13.298 -0.393 1.00 68.94 110 SER A CA 1
ATOM 871 C C . SER A 1 110 ? 16.840 13.208 -1.612 1.00 68.94 110 SER A C 1
ATOM 873 O O . SER A 1 110 ? 16.604 14.211 -2.290 1.00 68.94 110 SER A O 1
ATOM 875 N N . ILE A 1 111 ? 16.240 12.037 -1.853 1.00 71.12 111 ILE A N 1
ATOM 876 C CA . ILE A 1 111 ? 15.293 11.822 -2.959 1.00 71.12 111 ILE A CA 1
ATOM 877 C C . ILE A 1 111 ? 14.035 12.689 -2.779 1.00 71.12 111 ILE A C 1
ATOM 879 O O . ILE A 1 111 ? 13.592 13.339 -3.730 1.00 71.12 111 ILE A O 1
ATOM 883 N N . LEU A 1 112 ? 13.500 12.769 -1.555 1.00 66.38 112 LEU A N 1
ATOM 884 C CA . LEU A 1 112 ? 12.363 13.635 -1.215 1.00 66.38 112 LEU A CA 1
ATOM 885 C C . LEU A 1 112 ? 12.673 15.119 -1.447 1.00 66.38 112 LEU A C 1
ATOM 887 O O . LEU A 1 112 ? 11.885 15.826 -2.076 1.00 66.38 112 LEU A O 1
ATOM 891 N N . ASN A 1 113 ? 13.839 15.593 -1.014 1.00 68.00 113 ASN A N 1
ATOM 892 C CA . ASN A 1 113 ? 14.237 16.990 -1.186 1.00 68.00 113 ASN A CA 1
ATOM 893 C C . ASN A 1 113 ? 14.436 17.366 -2.662 1.00 68.00 113 ASN A C 1
ATOM 895 O O . ASN A 1 113 ? 14.076 18.471 -3.067 1.00 68.00 113 ASN A O 1
ATOM 899 N N . VAL A 1 114 ? 14.957 16.460 -3.494 1.00 66.75 114 VAL A N 1
ATOM 900 C CA . VAL A 1 114 ? 15.075 16.687 -4.946 1.00 66.75 114 VAL A CA 1
ATOM 901 C C . VAL A 1 114 ? 13.699 16.781 -5.614 1.00 66.75 114 VAL A C 1
ATOM 903 O O . VAL A 1 114 ? 13.505 17.630 -6.487 1.00 66.75 114 VAL A O 1
ATOM 906 N N . ALA A 1 115 ? 12.731 15.966 -5.186 1.00 57.94 115 ALA A N 1
ATOM 907 C CA . ALA A 1 115 ? 11.360 16.028 -5.691 1.00 57.94 115 ALA A CA 1
ATOM 908 C C . ALA A 1 115 ? 10.655 17.339 -5.296 1.00 57.94 115 ALA A C 1
ATOM 910 O O . ALA A 1 115 ? 9.980 17.945 -6.125 1.00 57.94 115 ALA A O 1
ATOM 911 N N . ILE A 1 116 ? 10.867 17.820 -4.066 1.00 58.91 116 ILE A N 1
ATOM 912 C CA . ILE A 1 116 ? 10.267 19.064 -3.558 1.00 58.91 116 ILE A CA 1
ATOM 913 C C . ILE A 1 116 ? 10.880 20.296 -4.242 1.00 58.91 116 ILE A C 1
ATOM 915 O O . ILE A 1 116 ? 10.148 21.195 -4.659 1.00 58.91 116 ILE A O 1
ATOM 919 N N . ASN A 1 117 ? 12.203 20.319 -4.430 1.00 55.75 117 ASN A N 1
ATOM 920 C CA . ASN A 1 117 ? 12.928 21.472 -4.980 1.00 55.75 117 ASN A CA 1
ATOM 921 C C . ASN A 1 117 ? 12.793 21.639 -6.508 1.00 55.75 117 ASN A C 1
ATOM 923 O O . ASN A 1 117 ? 13.081 22.719 -7.020 1.00 55.75 117 ASN A O 1
ATOM 927 N N . ASN A 1 118 ? 12.336 20.612 -7.241 1.00 55.34 118 ASN A N 1
ATOM 928 C CA . ASN A 1 118 ? 11.999 20.724 -8.670 1.00 55.34 118 ASN A CA 1
ATOM 929 C C . ASN A 1 118 ? 10.585 21.272 -8.930 1.00 55.34 118 ASN A C 1
ATOM 931 O O . ASN A 1 118 ? 10.269 21.663 -10.055 1.00 55.34 118 ASN A O 1
ATOM 935 N N . THR A 1 119 ? 9.745 21.376 -7.899 1.00 48.03 119 THR A N 1
ATOM 936 C CA . THR A 1 119 ? 8.513 22.176 -7.942 1.00 48.03 119 THR A CA 1
ATOM 937 C C . THR A 1 119 ? 8.890 23.640 -7.738 1.00 48.03 119 THR A C 1
ATOM 939 O O . THR A 1 119 ? 8.830 24.188 -6.641 1.00 48.03 119 THR A O 1
ATOM 942 N N . GLY A 1 120 ? 9.389 24.241 -8.817 1.00 44.56 120 GLY A N 1
ATOM 943 C CA . GLY A 1 120 ? 9.948 25.582 -8.843 1.00 44.56 120 GLY A CA 1
ATOM 944 C C . GLY A 1 120 ? 9.084 26.629 -8.145 1.00 44.56 120 GLY A C 1
ATOM 945 O O . GLY A 1 120 ? 7.879 26.732 -8.367 1.00 44.56 120 GLY A O 1
ATOM 946 N N . ASN A 1 121 ? 9.762 27.459 -7.357 1.00 49.94 121 ASN A N 1
ATOM 947 C CA . ASN A 1 121 ? 9.359 28.826 -7.078 1.00 49.94 121 ASN A CA 1
ATOM 948 C C . ASN A 1 121 ? 9.040 29.543 -8.413 1.00 49.94 121 ASN A C 1
ATOM 950 O O . ASN A 1 121 ? 9.967 29.779 -9.192 1.00 49.94 121 ASN A O 1
ATOM 954 N N . PRO A 1 122 ? 7.778 29.917 -8.703 1.00 51.84 122 PRO A N 1
ATOM 955 C CA . PRO A 1 122 ? 7.454 30.656 -9.919 1.00 51.84 122 PRO A CA 1
ATOM 956 C C . PRO A 1 122 ? 7.793 32.151 -9.819 1.00 51.84 122 PRO A C 1
ATOM 958 O O . PRO A 1 122 ? 7.721 32.853 -10.824 1.00 51.84 122 PRO A O 1
ATOM 961 N N . ASN A 1 123 ? 8.200 32.653 -8.649 1.00 50.72 123 ASN A N 1
ATOM 962 C CA . ASN A 1 123 ? 8.507 34.062 -8.437 1.00 50.72 123 ASN A CA 1
ATOM 963 C C . ASN A 1 123 ? 9.969 34.225 -8.015 1.00 50.72 123 ASN A C 1
ATOM 965 O O . ASN A 1 123 ? 10.308 34.308 -6.834 1.00 50.72 123 ASN A O 1
ATOM 969 N N . GLY A 1 124 ? 10.849 34.276 -9.013 1.00 47.84 124 GLY A N 1
ATOM 970 C CA . GLY A 1 124 ? 12.222 34.720 -8.826 1.00 47.84 124 GLY A CA 1
ATOM 971 C C . GLY A 1 124 ? 12.258 36.154 -8.297 1.00 47.84 124 GLY A C 1
ATOM 972 O O . GLY A 1 124 ? 12.071 37.099 -9.056 1.00 47.84 124 GLY A O 1
ATOM 973 N N . GLN A 1 125 ? 12.524 36.303 -7.005 1.00 38.41 125 GLN A N 1
ATOM 974 C CA . GLN A 1 125 ? 13.018 37.526 -6.389 1.00 38.41 125 GLN A CA 1
ATOM 975 C C . GLN A 1 125 ? 13.910 37.117 -5.215 1.00 38.41 125 GLN A C 1
ATOM 977 O O . GLN A 1 125 ? 13.456 36.446 -4.289 1.00 38.41 125 GLN A O 1
ATOM 982 N N . CYS A 1 126 ? 15.195 37.450 -5.348 1.00 43.56 126 CYS A N 1
ATOM 983 C CA . CYS A 1 126 ? 16.179 37.408 -4.273 1.00 43.56 126 CYS A CA 1
ATOM 984 C C . CYS A 1 126 ? 15.807 38.381 -3.149 1.00 43.56 126 CYS A C 1
ATOM 986 O O . CYS A 1 126 ? 15.206 39.435 -3.469 1.00 43.56 126 CYS A O 1
#

pLDDT: mean 70.69, std 17.65, range [38.41, 93.88]

Sequence (126 aa):
MRMLSDWSGGEFEEVIKVALVVSVLQDELATHKALMQSWAGDMFDLWNTLYESLPESHLWFQLVKNLPLPPIVGDPDPEDTSDFSINEEDEPENNVEGNEDEVNSALMESILNVAINNTGNPNGQC

Secondary structure (DSSP, 8-state):
--SSS-S-HHHHHHHHHHHHHHHHHHHHHHHHHHHHHHTHHHHHHHHHHHH-S-GGGSHHHHHHHTSPPPP------TT-------------------------HHHHHHHHHHHHHTS--S----

Radius of gyration: 23.79 Å; chains: 1; bounding box: 42×67×68 Å